Protein AF-A0A949MDT5-F1 (afdb_monomer)

Radius of gyration: 18.28 Å; Cα contacts (8 Å, |Δi|>4): 191; chains: 1; bounding box: 43×31×48 Å

Mean predicted aligned error: 12.98 Å

Nearest PDB structures (foldseek):
  2xvl-assembly1_A  TM=8.669E-01  e=1.206E-04  Cellvibrio japonicus
  2xvg-assembly1_A  TM=8.690E-01  e=5.321E-04  Cellvibrio japonicus
  7knc-assembly1_A  TM=7.120E-01  e=4.767E-04  Xanthomonas citri pv. citri str. 306
  5jou-assembly1_A  TM=7.687E-01  e=2.348E-03  Bacteroides ovatus
  4kmq-assembly1_A  TM=7.939E-01  e=3.475E-02  Listeria monocytogenes EGD-e

Foldseek 3Di:
DPLKDWDWDCLALPDIDIDMDSDPVVVVDDDPPDDDRPDPPWDWDWDDDPFWIWIHTCFKIWIAGPVQRWIWIATNVRHTDDTQDVVNDDDDDDDDDDDPDDPDFDKDFDWDADPVVRDIDTHDIDTDDPPD

Structure (mmCIF, N/CA/C/O backbone):
data_AF-A0A949MDT5-F1
#
_entry.id   AF-A0A949MDT5-F1
#
loop_
_atom_site.group_PDB
_atom_site.id
_atom_site.type_symbol
_atom_site.label_atom_id
_atom_site.label_alt_id
_atom_site.label_comp_id
_atom_site.label_asym_id
_atom_site.label_entity_id
_atom_site.label_seq_id
_atom_site.pdbx_PDB_ins_code
_atom_site.Cartn_x
_atom_site.Cartn_y
_atom_site.Cartn_z
_atom_site.occupancy
_atom_site.B_iso_or_equiv
_atom_site.auth_seq_id
_atom_site.auth_comp_id
_atom_site.auth_asym_id
_atom_site.auth_atom_id
_atom_site.pdbx_PDB_model_num
ATOM 1 N N . VAL A 1 1 ? 12.521 -3.715 -0.186 1.00 53.62 1 VAL A N 1
ATOM 2 C CA . VAL A 1 1 ? 12.368 -5.164 -0.435 1.00 53.62 1 VAL A CA 1
ATOM 3 C C . VAL A 1 1 ? 12.960 -5.491 -1.791 1.00 53.62 1 VAL A C 1
ATOM 5 O O . VAL A 1 1 ? 12.482 -4.972 -2.796 1.00 53.62 1 VAL A O 1
ATOM 8 N N . GLY A 1 2 ? 14.071 -6.231 -1.828 1.00 69.69 2 GLY A N 1
ATOM 9 C CA . GLY A 1 2 ? 14.916 -6.280 -3.029 1.00 69.69 2 GLY A CA 1
ATOM 10 C C . GLY A 1 2 ? 15.354 -4.868 -3.459 1.00 69.69 2 GLY A C 1
ATOM 11 O O . GLY A 1 2 ? 15.677 -4.047 -2.605 1.00 69.69 2 GLY A O 1
ATOM 12 N N . ASN A 1 3 ? 15.283 -4.560 -4.762 1.00 73.56 3 ASN A N 1
ATOM 13 C CA . ASN A 1 3 ? 15.610 -3.241 -5.343 1.00 73.56 3 ASN A CA 1
ATOM 14 C C . ASN A 1 3 ? 14.397 -2.281 -5.449 1.00 73.56 3 ASN A C 1
ATOM 16 O O . ASN A 1 3 ? 14.361 -1.391 -6.300 1.00 73.56 3 ASN A O 1
ATOM 20 N N . GLN A 1 4 ? 13.346 -2.518 -4.659 1.00 78.38 4 GLN A N 1
ATOM 21 C CA . GLN A 1 4 ? 12.115 -1.726 -4.655 1.00 78.38 4 GLN A CA 1
ATOM 22 C C . GLN A 1 4 ? 11.800 -1.209 -3.251 1.00 78.38 4 GLN A C 1
ATOM 24 O O . GLN A 1 4 ? 12.010 -1.886 -2.239 1.00 78.38 4 GLN A O 1
ATOM 29 N N . TYR A 1 5 ? 11.247 -0.006 -3.210 1.00 84.19 5 TYR A N 1
ATOM 30 C CA . TYR A 1 5 ? 10.769 0.669 -2.017 1.00 84.19 5 TYR A CA 1
ATOM 31 C C . TYR A 1 5 ? 9.247 0.660 -2.024 1.00 84.19 5 TYR A C 1
ATOM 33 O O . TYR A 1 5 ? 8.636 1.001 -3.037 1.00 84.19 5 TYR A O 1
ATOM 41 N N . VAL A 1 6 ? 8.655 0.299 -0.888 1.00 88.00 6 VAL A N 1
ATOM 42 C CA . VAL A 1 6 ? 7.222 0.440 -0.626 1.00 88.00 6 VAL A CA 1
ATOM 43 C C . VAL A 1 6 ? 7.064 1.577 0.372 1.00 88.00 6 VAL A C 1
ATOM 45 O O . VAL A 1 6 ? 7.726 1.593 1.406 1.00 88.00 6 VAL A O 1
ATOM 48 N N . TYR A 1 7 ? 6.220 2.540 0.032 1.00 88.38 7 TYR A N 1
ATOM 49 C CA . TYR A 1 7 ? 5.912 3.706 0.841 1.00 88.38 7 TYR A CA 1
ATOM 50 C C . TYR A 1 7 ? 4.442 3.641 1.242 1.00 88.38 7 TYR A C 1
ATOM 52 O O . TYR A 1 7 ? 3.571 3.621 0.368 1.00 88.38 7 TYR A O 1
ATOM 60 N N . ALA A 1 8 ? 4.188 3.583 2.547 1.00 89.00 8 ALA A N 1
ATOM 61 C CA . ALA A 1 8 ? 2.858 3.618 3.138 1.00 89.00 8 ALA A CA 1
ATOM 62 C C . ALA A 1 8 ? 2.700 4.925 3.925 1.00 89.00 8 ALA A C 1
ATOM 64 O O . ALA A 1 8 ? 3.477 5.205 4.834 1.00 89.00 8 ALA A O 1
ATOM 65 N N . GLU A 1 9 ? 1.710 5.730 3.553 1.00 87.62 9 GLU A N 1
ATOM 66 C CA . GLU A 1 9 ? 1.431 7.042 4.136 1.00 87.62 9 GLU A CA 1
ATOM 67 C C . GLU A 1 9 ? 0.004 7.051 4.688 1.00 87.62 9 GLU A C 1
ATOM 69 O O . GLU A 1 9 ? -0.956 6.822 3.949 1.00 87.62 9 GLU A O 1
ATOM 74 N N . VAL A 1 10 ? -0.144 7.305 5.990 1.00 88.25 10 VAL A N 1
ATOM 75 C CA . VAL A 1 10 ? -1.460 7.436 6.627 1.00 88.25 10 VAL A CA 1
ATOM 76 C C . VAL A 1 10 ? -2.030 8.804 6.279 1.00 88.25 10 VAL A C 1
ATOM 78 O O . VAL A 1 10 ? -1.492 9.835 6.676 1.00 88.25 10 VAL A O 1
ATOM 81 N N . CYS A 1 11 ? -3.117 8.807 5.513 1.00 84.31 11 CYS A N 1
ATOM 82 C CA . CYS A 1 11 ? -3.775 10.022 5.050 1.00 84.31 11 CYS A CA 1
ATOM 83 C C . CYS A 1 11 ? -4.937 10.434 5.968 1.00 84.31 11 CYS A C 1
ATOM 85 O O . CYS A 1 11 ? -5.146 11.618 6.222 1.00 84.31 11 CYS A O 1
ATOM 87 N N . ALA A 1 12 ? -5.696 9.457 6.458 1.00 86.44 12 ALA A N 1
ATOM 88 C CA . ALA A 1 12 ? -6.852 9.642 7.330 1.00 86.44 12 ALA A CA 1
ATOM 89 C C . ALA A 1 12 ? -7.102 8.351 8.135 1.00 86.44 12 ALA A C 1
ATOM 91 O O . ALA A 1 12 ? -6.498 7.321 7.815 1.00 86.44 12 ALA A O 1
ATOM 92 N N . PRO A 1 13 ? -8.020 8.346 9.123 1.00 87.62 13 PRO A N 1
ATOM 93 C CA . PRO A 1 13 ? -8.318 7.153 9.914 1.00 87.62 13 PRO A CA 1
ATOM 94 C C . PRO A 1 13 ? -8.814 5.944 9.116 1.00 87.62 13 PRO A C 1
ATOM 96 O O . PRO A 1 13 ? -8.814 4.860 9.678 1.00 87.62 13 PRO A O 1
ATOM 99 N N . ASP A 1 14 ? -9.282 6.134 7.878 1.00 89.50 14 ASP A N 1
ATOM 100 C CA . ASP A 1 14 ? -9.779 5.128 6.925 1.00 89.50 14 ASP A CA 1
ATOM 101 C C . ASP A 1 14 ? -9.071 5.191 5.550 1.00 89.50 14 ASP A C 1
ATOM 103 O O . ASP A 1 14 ? -9.491 4.525 4.604 1.00 89.50 14 ASP A O 1
ATOM 107 N N . VAL A 1 15 ? -7.972 5.951 5.421 1.00 88.38 15 VAL A N 1
ATOM 108 C CA . VAL A 1 15 ? -7.238 6.104 4.151 1.00 88.38 15 VAL A CA 1
ATOM 109 C C . VAL A 1 15 ? -5.736 5.950 4.368 1.00 88.38 15 VAL A C 1
ATOM 111 O O . VAL A 1 15 ? -5.102 6.775 5.029 1.00 88.38 15 VAL A O 1
ATOM 114 N N . ILE A 1 16 ? -5.147 4.940 3.726 1.00 89.00 16 ILE A N 1
ATOM 115 C CA . ILE A 1 16 ? -3.695 4.755 3.631 1.00 89.00 16 ILE A CA 1
ATOM 116 C C . ILE A 1 16 ? -3.296 4.744 2.160 1.00 89.00 16 ILE A C 1
ATOM 118 O O . ILE A 1 16 ? -3.828 3.985 1.350 1.00 89.00 16 ILE A O 1
ATOM 122 N N . ARG A 1 17 ? -2.331 5.591 1.813 1.00 88.00 17 ARG A N 1
ATOM 123 C CA . ARG A 1 17 ? -1.743 5.650 0.482 1.00 88.00 17 ARG A CA 1
ATOM 124 C C . ARG A 1 17 ? -0.558 4.699 0.409 1.00 88.00 17 ARG A C 1
ATOM 126 O O . ARG A 1 17 ? 0.383 4.820 1.185 1.00 88.00 17 ARG A O 1
ATOM 133 N N . VAL A 1 18 ? -0.582 3.808 -0.578 1.00 90.31 18 VAL A N 1
ATOM 134 C CA . VAL A 1 18 ? 0.523 2.893 -0.883 1.00 90.31 18 VAL A CA 1
ATOM 135 C C . VAL A 1 18 ? 1.133 3.269 -2.225 1.00 90.31 18 VAL A C 1
ATOM 137 O O . VAL A 1 18 ? 0.427 3.481 -3.212 1.00 90.31 18 VAL A O 1
ATOM 140 N N . ALA A 1 19 ? 2.457 3.358 -2.272 1.00 88.75 19 ALA A N 1
ATOM 141 C CA . ALA A 1 19 ? 3.212 3.559 -3.498 1.00 88.75 19 ALA A CA 1
ATOM 142 C C . ALA A 1 19 ? 4.433 2.638 -3.524 1.00 88.75 19 ALA A C 1
ATOM 144 O O . ALA A 1 19 ? 5.067 2.404 -2.500 1.00 88.75 19 ALA A O 1
ATOM 145 N N . CYS A 1 20 ? 4.795 2.146 -4.707 1.00 85.75 20 CYS A N 1
ATOM 146 C CA . CYS A 1 20 ? 5.978 1.314 -4.900 1.00 85.75 20 CYS A CA 1
ATOM 147 C C . CYS A 1 20 ? 6.834 1.874 -6.037 1.00 85.75 20 CYS A C 1
ATOM 149 O O . CYS A 1 20 ? 6.318 2.190 -7.110 1.00 85.75 20 CYS A O 1
ATOM 151 N N . ALA A 1 21 ? 8.141 1.994 -5.813 1.00 85.69 21 ALA A N 1
ATOM 152 C CA . ALA A 1 21 ? 9.080 2.482 -6.818 1.00 85.69 21 ALA A CA 1
ATOM 153 C C . ALA A 1 21 ? 10.483 1.900 -6.616 1.00 85.69 21 ALA A C 1
ATOM 155 O O . ALA A 1 21 ? 10.875 1.557 -5.507 1.00 85.69 21 ALA A O 1
ATOM 156 N N . THR A 1 22 ? 11.270 1.833 -7.688 1.00 84.56 22 THR A N 1
ATOM 157 C CA . THR A 1 22 ? 12.696 1.461 -7.629 1.00 84.56 22 THR A CA 1
ATOM 158 C C . THR A 1 22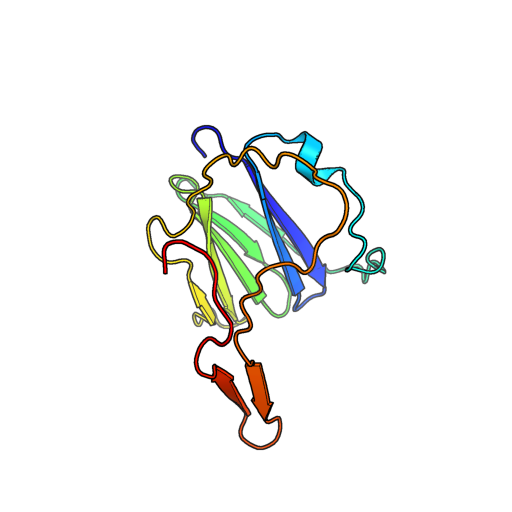 ? 13.605 2.637 -7.261 1.00 84.56 22 THR A C 1
ATOM 160 O O . THR A 1 22 ? 14.742 2.426 -6.858 1.00 84.56 22 THR A O 1
ATOM 163 N N . ASN A 1 23 ? 13.121 3.878 -7.384 1.00 84.69 23 ASN A N 1
ATOM 164 C CA . ASN A 1 23 ? 13.864 5.090 -7.043 1.00 84.69 23 ASN A CA 1
ATOM 165 C C . ASN A 1 23 ? 13.121 5.872 -5.945 1.00 84.69 23 ASN A C 1
ATOM 167 O O . ASN A 1 23 ? 11.983 6.286 -6.185 1.00 84.69 23 ASN A O 1
ATOM 171 N N . PRO A 1 24 ? 13.740 6.137 -4.781 1.00 83.12 24 PRO A N 1
ATOM 172 C CA . PRO A 1 24 ? 13.096 6.848 -3.677 1.00 83.12 24 PRO A CA 1
ATOM 173 C C . PRO A 1 24 ? 12.715 8.299 -4.014 1.00 83.12 24 PRO A C 1
ATOM 175 O O . PRO A 1 24 ? 11.738 8.814 -3.474 1.00 83.12 24 PRO A O 1
ATOM 178 N N . ALA A 1 25 ? 13.388 8.945 -4.975 1.00 86.12 25 ALA A N 1
ATOM 179 C CA . ALA A 1 25 ? 13.006 10.280 -5.448 1.00 86.12 25 ALA A CA 1
ATOM 180 C C . ALA A 1 25 ? 11.583 10.318 -6.046 1.00 86.12 25 ALA A C 1
ATOM 182 O O . ALA A 1 25 ? 10.979 11.387 -6.150 1.00 86.12 25 ALA A O 1
ATOM 183 N N . PHE A 1 26 ? 11.013 9.157 -6.404 1.00 84.69 26 PHE A N 1
ATOM 184 C CA . PHE A 1 26 ? 9.616 9.020 -6.820 1.00 84.69 26 PHE A CA 1
ATOM 185 C C . PHE A 1 26 ? 8.654 9.637 -5.798 1.00 84.69 26 PHE A C 1
ATOM 187 O O . PHE A 1 26 ? 7.693 10.295 -6.207 1.00 84.69 26 PHE A O 1
ATOM 194 N N . PHE A 1 27 ? 8.902 9.415 -4.503 1.00 83.44 27 PHE A N 1
ATOM 195 C CA . PHE A 1 27 ? 7.956 9.708 -3.422 1.00 83.44 27 PHE A CA 1
ATOM 196 C C . PHE A 1 27 ? 7.904 11.191 -3.042 1.00 83.44 27 PHE A C 1
ATOM 198 O O . PHE A 1 27 ? 6.901 11.643 -2.506 1.00 83.44 27 PHE A O 1
ATOM 205 N N . ALA A 1 28 ? 8.925 11.973 -3.403 1.00 84.62 28 ALA A N 1
ATOM 206 C CA . ALA A 1 28 ? 8.954 13.419 -3.171 1.00 84.62 28 ALA A CA 1
ATOM 207 C C . ALA A 1 28 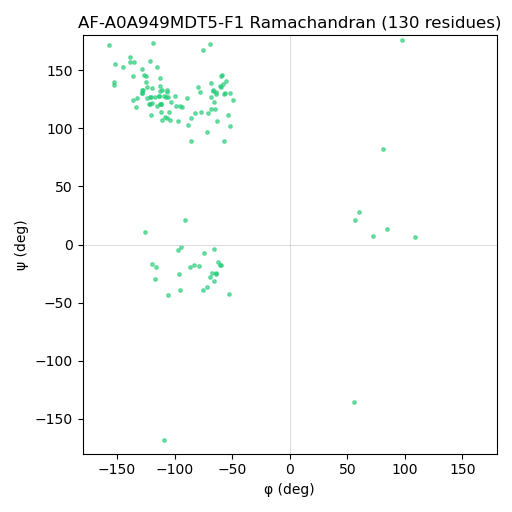? 8.041 14.214 -4.129 1.00 84.62 28 ALA A C 1
ATOM 209 O O . ALA A 1 28 ? 7.880 15.429 -3.993 1.00 84.62 28 ALA A O 1
ATOM 210 N N . ARG A 1 29 ? 7.453 13.559 -5.138 1.00 83.44 29 ARG A N 1
ATOM 211 C CA . ARG A 1 29 ? 6.632 14.225 -6.153 1.00 83.44 29 ARG A CA 1
ATOM 212 C C . ARG A 1 29 ? 5.239 14.543 -5.627 1.00 83.44 29 ARG A C 1
ATOM 214 O O . ARG A 1 29 ? 4.529 13.670 -5.130 1.00 83.44 29 ARG A O 1
ATOM 221 N N . LYS A 1 30 ? 4.813 15.789 -5.838 1.00 80.81 30 LYS A N 1
ATOM 222 C CA . LYS A 1 30 ? 3.436 16.216 -5.574 1.00 80.81 30 LYS A CA 1
ATOM 223 C C . LYS A 1 30 ? 2.491 15.539 -6.567 1.00 80.81 30 LYS A C 1
ATOM 225 O O . LYS A 1 30 ? 2.709 15.600 -7.777 1.00 80.81 30 LYS A O 1
ATOM 230 N N . SER A 1 31 ? 1.452 14.888 -6.049 1.00 78.31 31 SER A N 1
ATOM 231 C CA . SER A 1 31 ? 0.377 14.347 -6.882 1.00 78.31 31 SER A CA 1
ATOM 232 C C . SER A 1 31 ? -0.423 15.494 -7.499 1.00 78.31 31 SER A C 1
ATOM 234 O O . SER A 1 31 ? -0.704 16.477 -6.822 1.00 78.31 31 SER A O 1
ATOM 236 N N . LEU A 1 32 ? -0.803 15.361 -8.772 1.00 81.88 32 LEU A N 1
ATOM 237 C CA . LEU A 1 32 ? -1.757 16.273 -9.418 1.00 81.88 32 LEU A CA 1
ATOM 238 C C . LEU A 1 32 ? -3.213 15.838 -9.200 1.00 81.88 32 LEU A C 1
ATOM 240 O O . LEU A 1 32 ? -4.123 16.637 -9.383 1.00 81.88 32 LEU A O 1
ATOM 244 N N . ALA A 1 33 ? -3.429 14.570 -8.837 1.00 77.19 33 ALA A N 1
ATOM 245 C CA . ALA A 1 33 ? -4.755 13.982 -8.651 1.00 77.19 33 ALA A CA 1
ATOM 246 C C . ALA A 1 33 ? -5.210 13.984 -7.184 1.00 77.19 33 ALA A C 1
ATOM 248 O O . ALA A 1 33 ? -6.405 13.963 -6.913 1.00 77.19 33 ALA A O 1
ATOM 249 N N . ALA A 1 34 ? -4.268 13.998 -6.240 1.00 74.25 34 ALA A N 1
ATOM 250 C CA . ALA A 1 34 ? -4.575 14.103 -4.821 1.00 74.25 34 ALA A CA 1
ATOM 251 C C . ALA A 1 34 ? -4.373 15.552 -4.377 1.00 74.25 34 ALA A C 1
ATOM 253 O O . ALA A 1 34 ? -3.308 16.129 -4.608 1.00 74.25 34 ALA A O 1
ATOM 254 N N . GLN A 1 35 ? -5.383 16.129 -3.726 1.00 68.19 35 GLN A N 1
ATOM 255 C CA . GLN A 1 35 ? -5.221 17.397 -3.023 1.00 68.19 35 GLN A CA 1
ATOM 256 C C . GLN A 1 35 ? -4.122 17.237 -1.953 1.00 68.19 35 GLN A C 1
ATOM 258 O O . GLN A 1 35 ? -4.007 16.146 -1.384 1.00 68.19 35 GLN A O 1
ATOM 263 N N . PRO A 1 36 ? -3.316 18.280 -1.660 1.00 61.53 36 PRO A N 1
ATOM 264 C CA . PRO A 1 36 ? -2.408 18.249 -0.522 1.00 61.53 36 PRO A CA 1
ATOM 265 C C . PRO A 1 36 ? -3.181 17.803 0.710 1.00 61.53 36 PRO A C 1
ATOM 267 O O . PRO A 1 36 ? -4.227 18.382 1.017 1.00 61.53 36 PRO A O 1
ATOM 270 N N . LEU A 1 37 ? -2.693 16.740 1.347 1.00 62.25 37 LEU A N 1
ATOM 271 C CA . LEU A 1 37 ? -3.368 16.111 2.463 1.00 62.25 37 LEU A CA 1
ATOM 272 C C . LEU A 1 37 ? -3.664 17.179 3.517 1.00 62.25 37 LEU A C 1
ATOM 274 O O . LEU A 1 37 ? -2.750 17.741 4.122 1.00 62.25 37 LEU A O 1
ATOM 278 N N . ARG A 1 38 ? -4.946 17.500 3.710 1.00 55.03 38 ARG A N 1
ATOM 279 C CA . ARG A 1 38 ? -5.367 18.300 4.854 1.00 55.03 38 ARG A CA 1
ATOM 280 C C . ARG A 1 38 ? -5.225 17.353 6.032 1.00 55.03 38 ARG A C 1
ATOM 282 O O . ARG A 1 38 ? -6.071 16.482 6.195 1.00 55.03 38 ARG A O 1
ATOM 289 N N . LEU A 1 39 ? -4.099 17.455 6.737 1.00 53.88 39 LEU A N 1
ATOM 290 C CA . LEU A 1 39 ? -3.732 16.592 7.855 1.00 53.88 39 LEU A CA 1
ATOM 291 C C . LEU A 1 39 ? -4.834 16.660 8.917 1.00 53.88 39 LEU A C 1
ATOM 293 O O . LEU A 1 39 ? -4.793 17.487 9.824 1.00 53.88 39 LEU A O 1
ATOM 297 N N . ALA A 1 40 ? -5.835 15.791 8.805 1.00 60.12 40 ALA A N 1
ATOM 298 C CA . ALA A 1 40 ? -6.522 15.308 9.978 1.00 60.12 40 ALA A CA 1
ATOM 299 C C . ALA A 1 40 ? -5.433 14.565 10.748 1.00 60.12 40 ALA A C 1
ATOM 301 O O . ALA A 1 40 ? -4.963 13.528 10.273 1.00 60.12 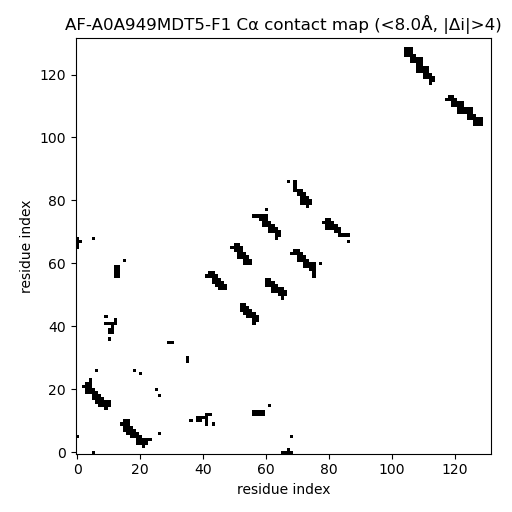40 ALA A O 1
ATOM 302 N N . GLN A 1 41 ? -4.949 15.153 11.848 1.00 62.66 41 GLN A N 1
ATOM 303 C CA . GLN A 1 41 ? -4.037 14.472 12.761 1.00 62.66 41 GLN A CA 1
ATOM 304 C C . GLN A 1 41 ? -4.687 13.140 13.110 1.00 62.66 41 GLN A C 1
ATOM 306 O O . GLN A 1 41 ? -5.691 13.079 13.811 1.00 62.66 41 GLN A O 1
ATOM 311 N N . THR A 1 42 ? -4.185 12.093 12.476 1.00 73.06 42 THR A N 1
ATOM 312 C CA . THR A 1 42 ? -4.693 10.748 12.644 1.00 73.06 42 THR A CA 1
ATOM 313 C C . THR A 1 42 ? -3.744 10.110 13.624 1.00 73.06 42 THR A C 1
ATOM 315 O O . THR A 1 42 ? -2.550 10.038 13.347 1.00 73.06 42 THR A O 1
ATOM 318 N N . ASP A 1 43 ? -4.256 9.678 14.765 1.00 85.19 43 ASP A N 1
ATOM 319 C CA . ASP A 1 43 ? -3.462 8.886 15.688 1.00 85.19 43 ASP A CA 1
ATOM 320 C C . ASP A 1 43 ? -3.254 7.510 15.061 1.00 85.19 43 ASP A C 1
ATOM 322 O O . ASP A 1 43 ? -4.203 6.754 14.849 1.00 85.19 43 ASP A O 1
ATOM 326 N N . TRP A 1 44 ? -2.012 7.199 14.708 1.00 91.38 44 TRP A N 1
ATOM 327 C CA . TRP A 1 44 ? -1.640 5.910 14.142 1.00 91.38 44 TRP A CA 1
ATOM 328 C C . TRP A 1 44 ? -0.367 5.388 14.797 1.00 91.38 44 TRP A C 1
ATOM 330 O O . TRP A 1 44 ? 0.424 6.145 15.363 1.00 91.38 44 TRP A O 1
ATOM 340 N N . LYS A 1 45 ? -0.189 4.071 14.741 1.00 93.31 45 LYS A N 1
ATOM 341 C CA . LYS A 1 45 ? 0.968 3.374 15.305 1.00 93.31 45 LYS A CA 1
ATOM 342 C C . LYS A 1 45 ? 1.620 2.503 14.247 1.00 93.31 45 LYS A C 1
ATOM 344 O O . LYS A 1 45 ? 0.927 1.941 13.401 1.00 93.31 45 LYS A O 1
ATOM 349 N N . LEU A 1 46 ? 2.942 2.397 14.327 1.00 93.56 46 LEU A N 1
ATOM 350 C CA . LEU A 1 46 ? 3.730 1.440 13.565 1.00 93.56 46 LEU A CA 1
ATOM 351 C C . LEU A 1 46 ? 4.316 0.421 14.529 1.00 93.56 46 LEU A C 1
ATOM 353 O O . LEU A 1 46 ? 5.086 0.780 15.417 1.00 93.56 46 LEU A O 1
ATOM 357 N N . GLU A 1 47 ? 3.982 -0.837 14.311 1.00 93.44 47 GLU A N 1
ATOM 358 C CA . GLU A 1 47 ? 4.635 -1.967 14.954 1.00 93.44 47 GLU A CA 1
ATOM 359 C C . GLU A 1 47 ? 5.399 -2.738 13.883 1.00 93.44 47 GLU A C 1
ATOM 361 O O . GLU A 1 47 ? 4.992 -2.807 12.725 1.00 93.44 47 GLU A O 1
ATOM 366 N N . THR A 1 48 ? 6.569 -3.262 14.219 1.00 92.38 48 THR A N 1
ATOM 367 C CA . THR A 1 48 ? 7.388 -4.019 13.270 1.00 92.38 48 THR A CA 1
ATOM 368 C C . THR A 1 48 ? 7.911 -5.244 13.983 1.00 92.38 48 THR A C 1
ATOM 370 O O . THR A 1 48 ? 8.523 -5.132 15.045 1.00 92.38 48 THR A O 1
ATOM 373 N N . ASN A 1 49 ? 7.633 -6.408 13.413 1.00 91.12 49 ASN A N 1
ATOM 374 C CA . ASN A 1 49 ? 8.161 -7.685 13.868 1.00 91.12 49 ASN A CA 1
ATOM 375 C C . ASN A 1 49 ? 9.186 -8.198 12.833 1.00 91.12 49 ASN A C 1
ATOM 377 O O . ASN A 1 49 ? 9.647 -7.434 11.982 1.00 91.12 49 ASN A O 1
ATOM 381 N N . SER A 1 50 ? 9.616 -9.457 12.933 1.00 87.75 50 SER A N 1
ATOM 382 C CA . SER A 1 50 ? 10.617 -10.011 12.008 1.00 87.75 50 SER A CA 1
ATOM 383 C C . SER A 1 50 ? 10.104 -10.154 10.571 1.00 87.75 50 SER A C 1
ATOM 385 O O . SER A 1 50 ? 10.908 -10.136 9.639 1.00 87.75 50 SER A O 1
ATOM 387 N N . ASP A 1 51 ? 8.784 -10.261 10.389 1.00 90.12 51 ASP A N 1
ATOM 388 C CA . ASP A 1 51 ? 8.178 -10.747 9.147 1.00 90.12 51 ASP A CA 1
ATOM 389 C C . ASP A 1 51 ? 7.316 -9.677 8.460 1.00 90.12 51 ASP A C 1
ATOM 391 O O . ASP A 1 51 ? 7.217 -9.646 7.231 1.00 90.12 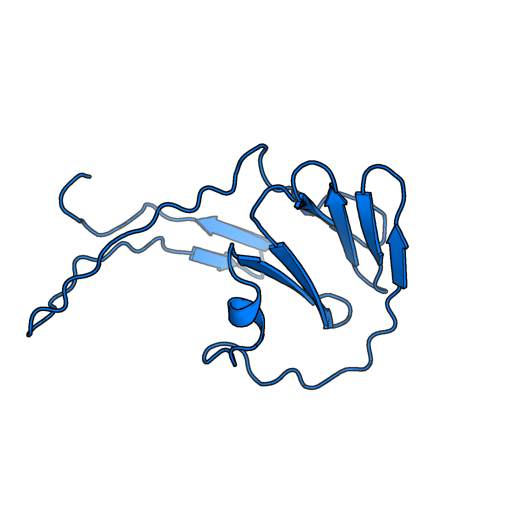51 ASP A O 1
ATOM 395 N N . GLU A 1 52 ? 6.727 -8.762 9.228 1.00 92.50 52 GLU A N 1
ATOM 396 C CA . GLU A 1 52 ? 5.800 -7.727 8.785 1.00 92.50 52 GLU A CA 1
ATOM 397 C C . GLU A 1 52 ? 5.933 -6.404 9.566 1.00 92.50 52 GLU A C 1
ATOM 399 O O . GLU A 1 52 ? 6.327 -6.332 10.732 1.00 92.50 52 GLU A O 1
ATOM 404 N N . ALA A 1 53 ? 5.562 -5.319 8.891 1.00 92.56 53 ALA A N 1
ATOM 405 C CA . ALA A 1 53 ? 5.305 -4.020 9.493 1.00 92.56 53 ALA A CA 1
ATOM 406 C C . ALA A 1 53 ? 3.793 -3.767 9.515 1.00 92.56 53 ALA A C 1
ATOM 408 O O . ALA A 1 53 ? 3.132 -3.854 8.481 1.00 92.56 53 ALA A O 1
ATOM 409 N N . ILE A 1 54 ? 3.251 -3.441 10.683 1.00 94.25 54 ILE A N 1
ATOM 410 C CA . ILE A 1 54 ? 1.824 -3.246 10.928 1.00 94.25 54 ILE A CA 1
ATOM 411 C C . ILE A 1 54 ? 1.579 -1.766 11.216 1.00 94.25 54 ILE A C 1
ATOM 413 O O . ILE A 1 54 ? 2.029 -1.230 12.228 1.00 94.25 54 ILE A O 1
ATOM 417 N N . LEU A 1 55 ? 0.851 -1.102 10.321 1.00 93.25 55 LEU A N 1
ATOM 418 C CA . LEU A 1 55 ? 0.321 0.240 10.519 1.00 93.25 55 LEU A CA 1
ATOM 419 C C . LEU A 1 55 ? -1.113 0.143 11.031 1.00 93.25 55 LEU A C 1
ATOM 421 O O . LEU A 1 55 ? -1.993 -0.347 10.324 1.00 93.25 55 LEU A O 1
ATOM 425 N N . THR A 1 56 ? -1.361 0.671 12.224 1.00 94.31 56 THR A N 1
ATOM 426 C CA . THR A 1 56 ? -2.680 0.654 12.862 1.00 94.31 56 THR A CA 1
ATOM 427 C C . THR A 1 56 ? -3.228 2.065 12.985 1.00 94.31 56 THR A C 1
ATOM 429 O O . THR A 1 56 ? -2.574 2.951 13.531 1.00 94.31 56 THR A O 1
ATOM 432 N N . THR A 1 57 ? -4.454 2.255 12.511 1.00 92.56 57 THR A N 1
ATOM 433 C CA . THR A 1 57 ? -5.265 3.471 12.663 1.00 92.56 57 THR A CA 1
ATOM 434 C C . THR A 1 57 ? -6.555 3.120 13.425 1.00 92.56 57 THR A C 1
ATOM 436 O O . THR A 1 57 ? -6.828 1.937 13.641 1.00 92.56 57 THR A O 1
ATOM 439 N N . PRO A 1 58 ? -7.402 4.094 13.810 1.00 90.81 58 PRO A N 1
ATOM 440 C CA . PRO A 1 58 ? -8.640 3.797 14.527 1.00 90.81 58 PRO A CA 1
ATOM 441 C C . PRO A 1 58 ? -9.660 2.977 13.723 1.00 90.81 58 PRO A C 1
ATOM 443 O O . PRO A 1 58 ? -10.495 2.306 14.328 1.00 90.81 58 PRO A O 1
ATOM 446 N N . LYS A 1 59 ? -9.633 3.031 12.379 1.00 90.69 59 LYS A N 1
ATOM 447 C CA . LYS A 1 59 ? -10.608 2.309 11.538 1.00 90.69 59 LYS A CA 1
ATOM 448 C C . LYS A 1 59 ? -10.005 1.229 10.643 1.00 90.69 59 LYS A C 1
ATOM 450 O O . LYS A 1 59 ? -10.755 0.355 10.214 1.00 90.69 59 LYS A O 1
ATOM 455 N N . LEU A 1 60 ? -8.699 1.258 10.370 1.00 92.31 60 LEU A N 1
ATOM 456 C CA . LEU A 1 60 ? -8.035 0.235 9.559 1.00 92.31 60 LEU A CA 1
ATOM 457 C C . LEU A 1 60 ? -6.669 -0.200 10.086 1.00 92.31 60 LEU A C 1
ATOM 459 O O . LEU A 1 60 ? -5.987 0.537 10.803 1.00 92.31 60 LEU A O 1
ATOM 463 N N . GLN A 1 61 ? -6.241 -1.367 9.619 1.00 93.06 61 GLN A N 1
ATOM 464 C CA . GLN A 1 61 ? -4.879 -1.860 9.765 1.00 93.06 61 GLN A CA 1
ATOM 465 C C . GLN A 1 61 ? -4.303 -2.178 8.383 1.00 93.06 61 GLN A C 1
ATOM 467 O O . GLN A 1 61 ? -4.968 -2.806 7.561 1.00 93.06 61 GLN A O 1
ATOM 472 N N . ALA A 1 62 ? -3.065 -1.770 8.123 1.00 94.19 62 ALA A N 1
ATOM 473 C CA . ALA A 1 62 ? -2.307 -2.186 6.948 1.00 94.19 62 ALA A CA 1
ATOM 474 C C . ALA A 1 62 ? -1.075 -2.972 7.388 1.00 94.19 62 ALA A C 1
ATOM 476 O O . ALA A 1 62 ? -0.286 -2.490 8.196 1.00 94.19 62 ALA A O 1
ATOM 477 N N . ARG A 1 63 ? -0.901 -4.175 6.848 1.00 94.12 63 ARG A N 1
ATOM 478 C CA . ARG A 1 63 ? 0.248 -5.043 7.109 1.00 94.12 63 ARG A CA 1
ATOM 479 C C . ARG A 1 63 ? 1.103 -5.132 5.863 1.00 94.12 63 ARG A C 1
ATOM 481 O O . ARG A 1 63 ? 0.584 -5.324 4.766 1.00 94.12 63 ARG A O 1
ATOM 488 N N . VAL A 1 64 ? 2.406 -4.970 6.031 1.00 92.06 64 VAL A N 1
ATOM 489 C CA . VAL A 1 64 ? 3.389 -5.011 4.953 1.00 92.06 64 VAL A CA 1
ATOM 490 C C . VAL A 1 64 ? 4.372 -6.128 5.247 1.00 92.06 64 VAL A C 1
ATOM 492 O O . VAL A 1 64 ? 5.178 -6.005 6.163 1.00 92.06 64 VAL A O 1
ATOM 495 N N . ALA A 1 65 ? 4.349 -7.197 4.455 1.00 89.69 65 ALA A N 1
ATOM 496 C CA . ALA A 1 65 ? 5.315 -8.283 4.588 1.00 89.69 65 ALA A CA 1
ATOM 497 C C . ALA A 1 65 ? 6.726 -7.776 4.242 1.00 89.69 65 ALA A C 1
ATOM 499 O O . ALA A 1 65 ? 6.957 -7.305 3.131 1.00 89.69 65 ALA A O 1
ATOM 500 N N . LEU A 1 66 ? 7.701 -7.887 5.143 1.00 86.81 66 LEU A N 1
ATOM 501 C CA . LEU A 1 66 ? 9.059 -7.360 4.943 1.00 86.81 66 LEU A CA 1
ATOM 502 C C . LEU A 1 66 ? 9.838 -8.128 3.861 1.00 86.81 66 LEU A C 1
ATOM 504 O O . LEU A 1 66 ? 10.678 -7.549 3.170 1.00 86.81 66 LEU A O 1
ATOM 508 N N . ALA A 1 67 ? 9.521 -9.410 3.661 1.00 87.25 67 ALA A N 1
ATOM 509 C CA . ALA A 1 67 ? 10.184 -10.268 2.678 1.00 87.25 67 ALA A CA 1
ATOM 510 C C . ALA A 1 67 ? 9.825 -9.932 1.219 1.00 87.25 67 ALA A C 1
ATOM 512 O O . ALA A 1 67 ? 10.678 -10.013 0.336 1.00 87.25 67 ALA A O 1
ATOM 513 N N . THR A 1 68 ? 8.573 -9.546 0.948 1.00 84.38 68 THR A N 1
ATOM 514 C CA . THR A 1 68 ? 8.045 -9.308 -0.419 1.00 84.38 68 THR A CA 1
ATOM 515 C C . THR A 1 68 ? 7.551 -7.876 -0.637 1.00 84.38 68 THR A C 1
ATOM 517 O O . THR A 1 68 ? 7.403 -7.410 -1.770 1.00 84.38 68 THR A O 1
ATOM 520 N N . GLY A 1 69 ? 7.337 -7.151 0.458 1.00 85.56 69 GLY A N 1
ATOM 521 C CA . GLY A 1 69 ? 6.707 -5.843 0.528 1.00 85.56 69 GLY A CA 1
ATOM 522 C C . GLY A 1 69 ? 5.203 -5.900 0.288 1.00 85.56 69 GLY A C 1
ATOM 523 O O . GLY A 1 69 ? 4.639 -4.838 0.032 1.00 85.56 69 GLY A O 1
ATOM 524 N N . ALA A 1 70 ? 4.598 -7.088 0.193 1.00 88.44 70 ALA A N 1
ATOM 525 C CA . ALA A 1 70 ? 3.183 -7.236 -0.132 1.00 88.44 70 ALA A CA 1
ATOM 526 C C . ALA A 1 70 ? 2.334 -6.544 0.935 1.00 88.44 70 ALA A C 1
ATOM 528 O O . ALA A 1 70 ? 2.644 -6.657 2.123 1.00 88.44 70 ALA A O 1
ATOM 529 N N . VAL A 1 71 ? 1.314 -5.807 0.500 1.00 9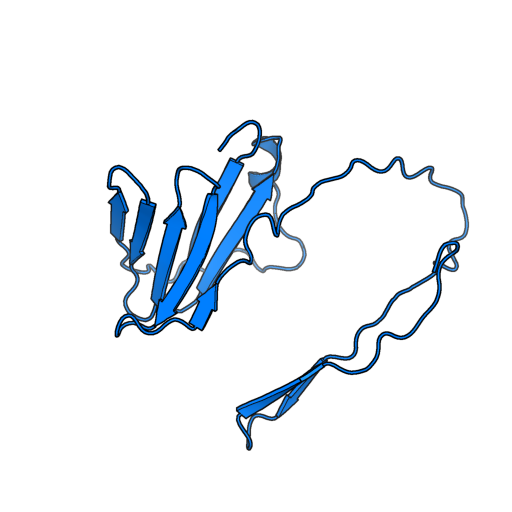1.19 71 VAL A N 1
ATOM 530 C CA . VAL A 1 71 ? 0.440 -5.053 1.402 1.00 91.19 71 VAL A CA 1
ATOM 531 C C . VAL A 1 71 ? -0.920 -5.727 1.520 1.00 91.19 71 VAL A C 1
ATOM 533 O O . VAL A 1 71 ? -1.563 -6.032 0.516 1.00 91.19 71 VAL A O 1
ATOM 536 N N . SER A 1 72 ? -1.370 -5.893 2.757 1.00 92.44 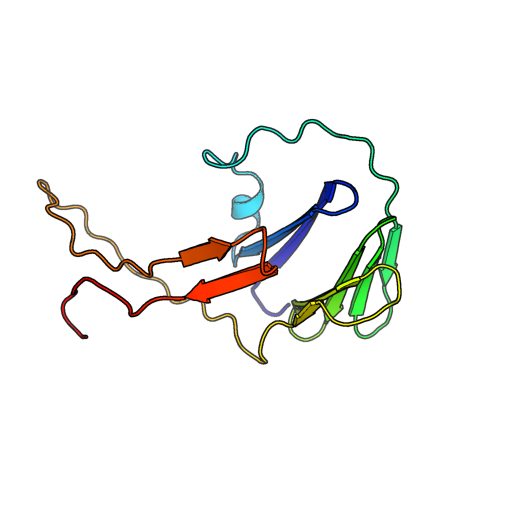72 SER A N 1
ATOM 537 C CA . SER A 1 72 ? -2.697 -6.392 3.099 1.00 92.44 72 SER A CA 1
ATOM 538 C C . SER A 1 72 ? -3.409 -5.400 4.011 1.00 92.44 72 SER A C 1
ATOM 540 O O . SER A 1 72 ? -2.805 -4.821 4.913 1.00 92.44 72 SER A O 1
ATOM 542 N N . PHE A 1 73 ? -4.698 -5.200 3.778 1.00 93.38 73 PHE A N 1
ATOM 543 C CA . PHE A 1 73 ? -5.564 -4.303 4.527 1.00 93.38 73 PHE A CA 1
ATOM 544 C C . PHE A 1 73 ? -6.602 -5.094 5.299 1.00 93.38 73 PHE A C 1
ATOM 546 O O . PHE A 1 73 ? -7.255 -5.985 4.754 1.00 93.38 73 PHE A O 1
ATOM 553 N N . PHE A 1 74 ? -6.799 -4.696 6.547 1.00 93.06 74 PHE A N 1
ATOM 554 C CA . PHE A 1 74 ? -7.765 -5.274 7.461 1.00 93.06 74 PHE A CA 1
ATOM 555 C C . PHE A 1 74 ? -8.638 -4.169 8.060 1.00 93.06 74 PHE A C 1
ATOM 557 O O . PHE A 1 74 ? -8.201 -3.021 8.209 1.00 93.06 74 PHE A O 1
ATOM 564 N N . ASP A 1 75 ? -9.875 -4.513 8.412 1.00 91.88 75 ASP A N 1
ATOM 565 C CA . ASP A 1 75 ? -10.736 -3.636 9.204 1.00 91.88 75 ASP A CA 1
ATOM 566 C C . ASP A 1 75 ? -10.213 -3.516 10.652 1.00 91.88 75 ASP A C 1
ATOM 568 O O . ASP A 1 75 ? -9.277 -4.206 11.067 1.00 91.88 75 ASP A O 1
ATOM 572 N N . SER A 1 76 ? -10.810 -2.636 11.457 1.00 89.50 76 SER A N 1
ATOM 573 C CA . SER A 1 76 ? -10.429 -2.465 12.868 1.00 89.50 76 SER A CA 1
ATOM 574 C C . SER A 1 76 ? -10.632 -3.717 13.736 1.00 89.50 76 SER A C 1
ATOM 576 O O . SER A 1 76 ? -10.082 -3.785 14.834 1.00 89.50 76 SER A O 1
ATOM 578 N N . ARG A 1 77 ? -11.391 -4.713 13.257 1.00 88.38 77 ARG A N 1
ATOM 579 C CA . ARG A 1 77 ? -11.623 -6.007 13.920 1.00 88.38 77 ARG A CA 1
ATOM 580 C C . ARG A 1 77 ? -10.652 -7.091 13.442 1.00 88.38 77 ARG A C 1
ATOM 582 O O . ARG A 1 77 ? -10.690 -8.199 13.967 1.00 88.38 77 ARG A O 1
ATOM 589 N N . GLY A 1 78 ? -9.776 -6.781 12.485 1.00 87.19 78 GLY A N 1
ATOM 590 C CA . GLY A 1 78 ? -8.805 -7.715 11.921 1.00 87.19 78 GLY A CA 1
ATOM 591 C C . GLY A 1 78 ? -9.351 -8.588 10.790 1.00 87.19 78 GLY A C 1
ATOM 592 O O . GLY A 1 78 ? -8.691 -9.554 10.416 1.00 87.19 78 GLY A O 1
ATOM 593 N N . HIS A 1 79 ? -10.524 -8.281 10.229 1.00 89.19 79 HIS A N 1
ATOM 594 C CA . HIS A 1 79 ? -11.037 -8.987 9.054 1.00 89.19 79 HIS A CA 1
ATOM 595 C C . HIS A 1 79 ? -10.372 -8.467 7.773 1.00 89.19 79 HIS A C 1
ATOM 597 O O . HIS A 1 79 ? -10.264 -7.248 7.610 1.00 89.19 79 HIS A O 1
ATOM 603 N N . PRO A 1 80 ? -9.950 -9.348 6.848 1.00 90.44 80 PRO A N 1
ATOM 604 C CA . PRO A 1 80 ? -9.299 -8.929 5.613 1.00 90.44 80 PRO A CA 1
ATOM 605 C C . PRO A 1 80 ? -10.274 -8.160 4.715 1.00 90.44 80 PRO A C 1
ATOM 607 O O . PRO A 1 80 ? -11.402 -8.590 4.476 1.00 90.44 80 PRO A O 1
ATOM 610 N N . VAL A 1 81 ? -9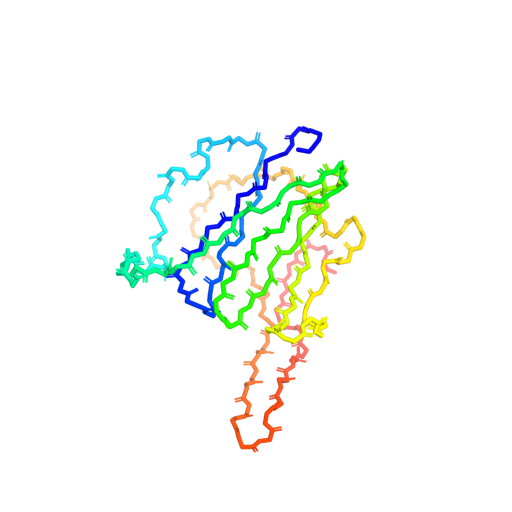.819 -7.012 4.213 1.00 90.88 81 VAL A N 1
ATOM 611 C CA . VAL A 1 81 ? -10.541 -6.153 3.259 1.00 90.88 81 VAL A CA 1
ATOM 612 C C . VAL A 1 81 ? -9.931 -6.283 1.866 1.00 90.88 81 VAL A C 1
ATOM 614 O O . VAL A 1 81 ? -10.652 -6.368 0.874 1.00 90.88 81 VAL A O 1
ATOM 617 N N . LEU A 1 82 ? -8.598 -6.292 1.785 1.00 91.69 82 LEU A N 1
ATOM 618 C CA . LEU A 1 82 ? -7.855 -6.422 0.536 1.00 91.69 82 LEU A CA 1
ATOM 619 C C . LEU A 1 82 ? -6.499 -7.062 0.806 1.00 91.69 82 LEU A C 1
ATOM 621 O O . LEU A 1 82 ? -5.800 -6.648 1.722 1.00 91.69 82 LEU A O 1
ATOM 625 N N . GLU A 1 83 ? -6.087 -7.997 -0.040 1.00 88.56 83 GLU A N 1
ATOM 626 C CA . GLU A 1 83 ? -4.751 -8.588 0.006 1.00 88.56 83 GLU A CA 1
ATOM 627 C C . GLU A 1 83 ? -4.118 -8.509 -1.382 1.00 88.56 83 GLU A C 1
ATOM 629 O O . GLU A 1 83 ? -4.744 -8.861 -2.387 1.00 88.56 83 GLU A O 1
ATOM 634 N N . GLU A 1 84 ? -2.883 -8.012 -1.461 1.00 85.56 84 GLU A N 1
ATOM 635 C CA . GLU A 1 84 ? -2.124 -8.083 -2.705 1.00 85.56 84 GLU A CA 1
ATOM 636 C C . GLU A 1 84 ? -1.857 -9.549 -3.071 1.00 85.56 84 GLU A C 1
ATOM 638 O O . GLU A 1 84 ? -1.369 -10.338 -2.262 1.00 85.56 84 GLU A O 1
ATOM 643 N N . ALA A 1 85 ? -2.128 -9.909 -4.328 1.00 82.19 85 ALA A N 1
ATOM 644 C CA . ALA A 1 85 ? -1.793 -11.235 -4.825 1.00 82.19 85 ALA A CA 1
ATOM 645 C C . ALA A 1 85 ? -0.274 -11.490 -4.713 1.00 82.19 85 ALA A C 1
ATOM 647 O O . ALA A 1 85 ? 0.525 -10.573 -4.960 1.00 82.19 85 ALA A O 1
ATOM 648 N N . PRO A 1 86 ? 0.151 -12.733 -4.420 1.00 74.50 86 PRO A N 1
ATOM 649 C CA . PRO A 1 86 ? 1.561 -13.100 -4.429 1.00 74.50 86 PRO A CA 1
ATOM 650 C C . PRO A 1 86 ? 2.218 -12.696 -5.751 1.00 74.50 86 PRO A C 1
ATOM 652 O O . PRO A 1 86 ? 1.690 -12.969 -6.827 1.00 74.50 86 PRO A O 1
ATOM 655 N N . HIS A 1 87 ? 3.364 -12.015 -5.676 1.00 69.81 87 HIS A N 1
ATOM 656 C CA . HIS A 1 87 ? 4.083 -11.490 -6.846 1.00 69.81 87 HIS A CA 1
ATOM 657 C C . HIS A 1 87 ? 3.258 -10.551 -7.756 1.00 69.81 87 HIS A C 1
ATOM 659 O O . HIS A 1 87 ? 3.632 -10.318 -8.904 1.00 69.81 87 HIS A O 1
ATOM 665 N N . GLY A 1 88 ? 2.179 -9.943 -7.249 1.00 71.00 88 GLY A N 1
ATOM 666 C CA . GLY A 1 88 ? 1.273 -9.085 -8.023 1.00 71.00 88 GLY A CA 1
ATOM 667 C C . GLY A 1 88 ? 1.882 -7.776 -8.543 1.00 71.00 88 GLY A C 1
ATOM 668 O O . GLY A 1 88 ? 1.227 -7.036 -9.276 1.00 71.00 88 GLY A O 1
ATOM 669 N N . ARG A 1 89 ? 3.139 -7.469 -8.201 1.00 72.69 89 ARG A N 1
ATOM 670 C CA . ARG A 1 89 ? 3.826 -6.234 -8.598 1.00 72.69 89 ARG A CA 1
ATOM 671 C C . ARG A 1 89 ? 4.947 -6.525 -9.584 1.00 72.69 89 ARG A C 1
ATOM 673 O O . ARG A 1 89 ? 6.014 -6.998 -9.207 1.00 72.69 89 ARG A O 1
ATOM 680 N N . THR A 1 90 ? 4.725 -6.169 -10.847 1.00 68.44 90 THR A N 1
ATOM 681 C CA . THR A 1 90 ? 5.751 -6.210 -11.897 1.00 68.44 90 THR A CA 1
ATOM 682 C C . THR A 1 90 ? 5.927 -4.820 -12.498 1.00 68.44 90 THR A C 1
ATOM 684 O O . THR A 1 90 ? 4.991 -4.245 -13.047 1.00 68.44 90 THR A O 1
ATOM 687 N N . LEU A 1 91 ? 7.144 -4.277 -12.411 1.00 64.44 91 LEU A N 1
ATOM 688 C CA . LEU A 1 91 ? 7.527 -3.015 -13.045 1.00 64.44 91 LEU A CA 1
ATOM 689 C C . LEU A 1 91 ? 8.432 -3.319 -14.237 1.00 64.44 91 LEU A C 1
ATOM 691 O O . LEU A 1 91 ? 9.580 -3.717 -14.058 1.00 64.44 91 LEU A O 1
ATOM 695 N N . THR A 1 92 ? 7.934 -3.122 -15.457 1.00 68.56 92 THR A N 1
ATOM 696 C CA . THR A 1 92 ? 8.744 -3.285 -16.671 1.00 68.56 92 THR A CA 1
ATOM 697 C C . THR A 1 92 ? 8.969 -1.927 -17.332 1.00 68.56 92 THR A C 1
ATOM 699 O O . THR A 1 92 ? 7.991 -1.280 -17.714 1.00 68.56 92 THR A O 1
ATOM 702 N N . PRO A 1 93 ? 10.226 -1.477 -17.511 1.00 63.78 93 PRO A N 1
ATOM 703 C CA . PRO A 1 93 ? 10.513 -0.236 -18.218 1.00 63.78 93 PRO A CA 1
ATOM 704 C C . PRO A 1 93 ? 9.898 -0.228 -19.622 1.00 63.78 93 PRO A C 1
ATOM 706 O O . PRO A 1 93 ? 9.892 -1.237 -20.340 1.00 63.78 93 PRO A O 1
ATOM 709 N N . ARG A 1 94 ? 9.380 0.933 -20.025 1.00 60.62 94 ARG A N 1
ATOM 710 C CA . ARG A 1 94 ? 8.886 1.185 -21.380 1.00 60.62 94 ARG A CA 1
ATOM 711 C C . ARG A 1 94 ? 9.439 2.515 -21.872 1.00 60.62 94 ARG A C 1
ATOM 713 O O . ARG A 1 94 ? 9.290 3.536 -21.208 1.00 60.62 94 ARG A O 1
ATOM 720 N N . LEU A 1 95 ? 10.086 2.485 -23.036 1.00 63.22 95 LEU A N 1
ATOM 721 C CA . LEU A 1 95 ? 10.564 3.681 -23.719 1.00 63.22 95 LEU A CA 1
ATOM 722 C C . LEU A 1 95 ? 9.397 4.299 -24.499 1.00 63.22 95 LEU A C 1
ATOM 724 O O . LEU A 1 95 ? 8.918 3.713 -25.469 1.00 63.22 95 LEU A O 1
ATOM 728 N N . CYS A 1 96 ? 8.947 5.484 -24.094 1.00 45.47 96 CYS A N 1
ATOM 729 C CA . CYS A 1 96 ? 7.928 6.237 -24.823 1.00 45.47 96 CYS A CA 1
ATOM 730 C C . CYS A 1 96 ? 8.605 7.277 -25.722 1.00 45.47 96 CYS A C 1
ATOM 732 O O . CYS A 1 96 ? 9.107 8.291 -25.244 1.00 45.47 96 CYS A O 1
ATOM 734 N N . ARG A 1 97 ? 8.616 7.039 -27.037 1.00 54.59 97 ARG A N 1
ATOM 735 C CA . ARG A 1 97 ? 9.121 7.995 -28.032 1.00 54.59 97 ARG A CA 1
ATOM 736 C C . ARG A 1 97 ? 7.987 8.964 -28.401 1.00 54.59 97 ARG A C 1
ATOM 738 O O . ARG A 1 97 ? 7.007 8.563 -29.023 1.00 54.59 97 ARG A O 1
ATOM 745 N N . ALA A 1 98 ? 8.078 10.220 -27.966 1.00 47.59 98 ALA A N 1
ATOM 746 C CA . ALA A 1 98 ? 7.045 11.228 -28.214 1.00 47.59 98 ALA A CA 1
ATOM 747 C C . ALA A 1 98 ? 6.993 11.602 -29.708 1.00 47.59 98 ALA A C 1
ATOM 749 O O . ALA A 1 98 ? 7.955 12.152 -30.239 1.00 47.59 98 ALA A O 1
ATOM 750 N N . THR A 1 99 ? 5.872 11.333 -30.384 1.00 46.28 99 THR A N 1
ATOM 751 C CA . THR A 1 99 ? 5.631 11.787 -31.766 1.00 46.28 99 THR A CA 1
ATOM 752 C C . THR A 1 99 ? 4.390 12.676 -31.784 1.00 46.28 99 THR A C 1
ATOM 754 O O . THR A 1 99 ? 3.397 12.379 -31.123 1.00 46.28 99 THR A O 1
ATOM 757 N N . ARG A 1 100 ? 4.472 13.814 -32.482 1.00 49.16 100 ARG A N 1
ATOM 758 C CA . ARG A 1 100 ? 3.411 14.828 -32.568 1.00 49.16 100 ARG A CA 1
ATOM 759 C C . ARG A 1 100 ? 2.128 14.215 -33.159 1.00 49.16 100 ARG A C 1
ATOM 761 O O . ARG A 1 100 ? 2.194 13.548 -34.184 1.00 49.16 100 ARG A O 1
ATOM 768 N N . ARG A 1 101 ? 0.987 14.541 -32.530 1.00 44.06 101 ARG A N 1
ATOM 769 C CA . ARG A 1 101 ? -0.407 14.143 -32.837 1.00 44.06 101 ARG A CA 1
ATOM 770 C C . ARG A 1 101 ? -0.810 12.751 -32.314 1.00 44.06 101 ARG A C 1
ATOM 772 O O . ARG A 1 101 ? -0.839 11.768 -33.042 1.00 44.06 101 ARG A O 1
ATOM 779 N N . PHE A 1 102 ? -1.184 12.690 -31.034 1.00 45.31 102 PHE A N 1
ATOM 780 C CA . PHE A 1 102 ? -1.790 11.505 -30.422 1.00 45.31 102 PHE A CA 1
ATOM 781 C C . PHE A 1 102 ? -3.315 11.532 -30.595 1.00 45.31 102 PHE A C 1
ATOM 783 O O . PHE A 1 102 ? -4.011 12.201 -29.838 1.00 45.31 102 PHE A O 1
ATOM 790 N N . MET A 1 103 ? -3.852 10.752 -31.534 1.00 48.22 103 MET A N 1
ATOM 791 C CA . MET A 1 103 ? -5.093 10.027 -31.242 1.00 48.22 103 MET A CA 1
ATOM 792 C C . MET A 1 103 ? -4.652 8.729 -30.568 1.00 48.22 103 MET A C 1
ATOM 794 O O . MET A 1 103 ? -4.278 7.766 -31.230 1.00 48.22 103 MET A O 1
ATOM 798 N N . GLY A 1 104 ? -4.525 8.775 -29.241 1.00 52.16 104 GLY A N 1
ATOM 799 C CA . GLY A 1 104 ? -3.982 7.668 -28.462 1.00 52.16 104 GLY A CA 1
ATOM 800 C C . GLY A 1 104 ? -4.900 6.450 -28.508 1.00 52.16 104 GLY A C 1
ATOM 801 O O . GLY A 1 104 ? -6.103 6.563 -28.283 1.00 52.16 104 GLY A O 1
ATOM 802 N N . ALA A 1 105 ? -4.319 5.278 -28.761 1.00 66.56 105 ALA A N 1
ATOM 803 C CA . ALA A 1 105 ? -4.945 4.011 -28.412 1.00 66.56 105 ALA A CA 1
ATOM 804 C C . ALA A 1 105 ? -5.263 4.019 -26.908 1.00 66.56 105 ALA A C 1
ATOM 806 O O . ALA A 1 105 ? -4.398 4.354 -26.097 1.00 66.56 105 ALA A O 1
ATOM 807 N N . PHE A 1 106 ? -6.494 3.676 -26.534 1.00 66.00 106 PHE A N 1
ATOM 808 C CA . PHE A 1 106 ? -6.933 3.676 -25.141 1.00 66.00 106 PHE A CA 1
ATOM 809 C C . PHE A 1 106 ? -7.420 2.293 -24.719 1.00 66.00 106 PHE A C 1
ATOM 811 O O . PHE A 1 106 ? -7.812 1.456 -25.530 1.00 66.00 106 PHE A O 1
ATOM 818 N N 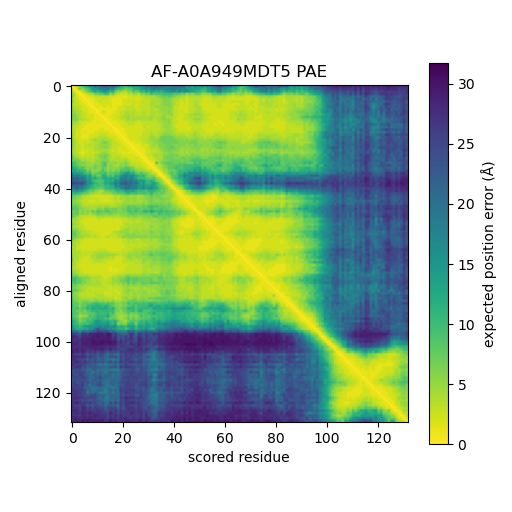. THR A 1 107 ? -7.403 2.065 -23.414 1.00 67.94 107 THR A N 1
ATOM 819 C CA . THR A 1 107 ? -8.128 0.983 -22.764 1.00 67.94 107 THR A CA 1
ATOM 820 C C . THR A 1 107 ? -8.934 1.601 -21.636 1.00 67.94 107 THR A C 1
ATOM 822 O O . THR A 1 107 ? -8.409 2.382 -20.847 1.00 67.94 107 THR A O 1
ATOM 825 N N . ARG A 1 108 ? -10.217 1.268 -21.581 1.00 77.50 108 ARG A N 1
ATOM 826 C CA . ARG A 1 108 ? -11.162 1.716 -20.566 1.00 77.50 108 ARG A CA 1
ATOM 827 C C . ARG A 1 108 ? -11.776 0.488 -19.918 1.00 77.50 108 ARG A C 1
ATOM 829 O O . ARG A 1 108 ? -12.321 -0.360 -20.612 1.00 77.50 108 ARG A O 1
ATOM 836 N N . ILE A 1 109 ? -11.713 0.394 -18.599 1.00 86.56 109 ILE A N 1
ATOM 837 C CA . ILE A 1 109 ? -12.463 -0.604 -17.834 1.00 86.56 109 ILE A CA 1
ATOM 838 C C . ILE A 1 109 ? -13.554 0.179 -17.106 1.00 86.56 109 ILE A C 1
ATOM 840 O O . ILE A 1 109 ? -13.220 1.003 -16.254 1.00 86.56 109 ILE A O 1
ATOM 844 N N . PRO A 1 110 ? -14.834 0.036 -17.488 1.00 83.81 110 PRO A N 1
ATOM 845 C CA . PRO A 1 110 ? -15.918 0.714 -16.798 1.00 83.81 110 PRO A CA 1
ATOM 846 C C . PRO A 1 110 ? -16.005 0.207 -15.361 1.00 83.81 110 PRO A C 1
ATOM 848 O O . PRO A 1 110 ? -16.049 -1.000 -15.138 1.00 83.81 110 PRO A O 1
ATOM 851 N N . ILE A 1 111 ? -16.042 1.128 -14.405 1.00 88.38 111 ILE A N 1
ATOM 852 C CA . ILE A 1 111 ? -16.261 0.818 -12.996 1.00 88.38 111 ILE A CA 1
ATOM 853 C C . ILE A 1 111 ? -17.515 1.573 -12.574 1.00 88.38 111 ILE A C 1
ATOM 855 O O . ILE A 1 111 ? -17.618 2.778 -12.813 1.00 88.38 111 ILE A O 1
ATOM 859 N N . GLN A 1 112 ? -18.471 0.858 -11.990 1.00 87.50 112 GLN A N 1
ATOM 860 C CA . GLN A 1 112 ? -19.683 1.438 -11.423 1.00 87.50 112 GLN A CA 1
ATOM 861 C C . 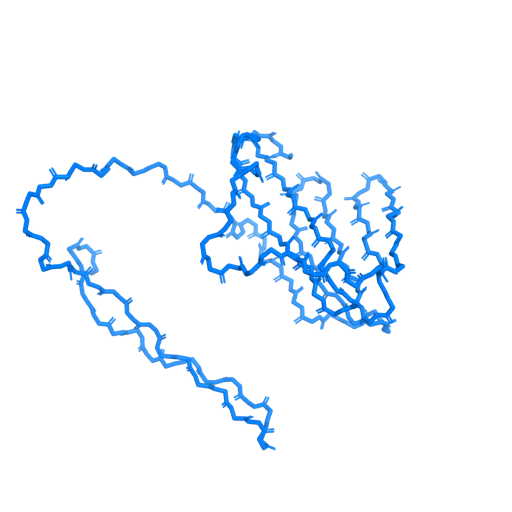GLN A 1 112 ? -19.846 0.962 -9.988 1.00 87.50 112 GLN A C 1
ATOM 863 O O . GLN A 1 112 ? -19.702 -0.224 -9.706 1.00 87.50 112 GLN A O 1
ATOM 868 N N . TRP A 1 113 ? -20.142 1.899 -9.096 1.00 83.69 113 TRP A N 1
ATOM 869 C CA . TRP A 1 113 ? -20.451 1.631 -7.701 1.00 83.69 113 TRP A CA 1
ATOM 870 C C . TRP A 1 113 ? -21.912 1.985 -7.447 1.00 83.69 113 TRP A C 1
ATOM 872 O O . TRP A 1 113 ? -22.338 3.096 -7.772 1.00 83.69 113 TRP A O 1
ATOM 882 N N . ASP A 1 114 ? -22.660 1.047 -6.879 1.00 86.56 114 ASP A N 1
ATOM 883 C CA . ASP A 1 114 ? -24.015 1.279 -6.396 1.00 86.56 114 ASP A CA 1
ATOM 884 C C . ASP A 1 114 ? -24.014 1.364 -4.864 1.00 86.56 114 ASP A C 1
ATOM 886 O O . ASP A 1 114 ? -23.749 0.381 -4.172 1.00 86.56 114 ASP A O 1
ATOM 890 N N . ASN A 1 115 ? -24.333 2.550 -4.336 1.00 70.69 115 ASN A N 1
ATOM 891 C CA . ASN A 1 115 ? -24.414 2.803 -2.897 1.00 70.69 115 ASN A CA 1
ATOM 892 C C . ASN A 1 115 ? -25.553 2.034 -2.215 1.00 70.69 115 ASN A C 1
ATOM 894 O O . ASN A 1 115 ? -25.427 1.712 -1.038 1.00 70.69 115 ASN A O 1
ATOM 898 N N . ALA A 1 116 ? -26.664 1.773 -2.913 1.00 73.88 116 ALA A N 1
ATOM 899 C CA . ALA A 1 116 ? -27.837 1.144 -2.311 1.00 73.88 116 ALA A CA 1
ATOM 900 C C . ALA A 1 116 ? -27.619 -0.357 -2.091 1.00 73.88 116 ALA A C 1
ATOM 902 O O . ALA A 1 116 ? -28.013 -0.896 -1.059 1.00 73.88 116 ALA A O 1
ATOM 903 N N . SER A 1 117 ? -26.960 -1.021 -3.043 1.00 85.69 117 SER A N 1
ATOM 904 C CA . SER A 1 117 ? -26.630 -2.449 -2.962 1.00 85.69 117 SER A CA 1
ATOM 905 C C . SER A 1 117 ? -25.211 -2.739 -2.463 1.00 85.69 117 SER A C 1
ATOM 907 O O . SER A 1 117 ? -24.856 -3.904 -2.300 1.00 85.69 117 SER A O 1
ATOM 909 N N . GLY A 1 118 ? -24.378 -1.714 -2.248 1.00 85.31 118 GLY A N 1
ATOM 910 C CA . GLY A 1 118 ? -22.979 -1.875 -1.838 1.00 85.31 118 GLY A CA 1
ATOM 911 C C . GLY A 1 118 ? -22.137 -2.664 -2.847 1.00 85.31 118 GLY A C 1
ATOM 912 O O . GLY A 1 118 ? -21.193 -3.350 -2.459 1.00 85.31 118 GLY A O 1
ATOM 913 N N . THR A 1 119 ? -22.506 -2.623 -4.130 1.00 78.31 119 THR A N 1
ATOM 914 C CA . THR A 1 119 ? -21.930 -3.494 -5.160 1.00 78.31 119 THR A CA 1
ATOM 915 C C . THR A 1 119 ? -21.030 -2.713 -6.115 1.00 78.31 119 THR A C 1
ATOM 917 O O . THR A 1 119 ? -21.439 -1.724 -6.729 1.00 78.31 119 THR A O 1
ATOM 920 N N . LEU A 1 120 ? -19.800 -3.208 -6.292 1.00 82.94 120 LEU A N 1
ATOM 921 C CA . LEU A 1 120 ? -18.860 -2.747 -7.313 1.00 82.94 120 LEU A CA 1
ATOM 922 C C . LEU A 1 120 ? -18.985 -3.612 -8.570 1.00 82.94 120 LEU A C 1
ATOM 924 O O . LEU A 1 120 ? -18.692 -4.804 -8.543 1.00 82.94 120 LEU A O 1
ATOM 928 N N . THR A 1 121 ? -19.350 -3.000 -9.693 1.00 86.12 121 THR A N 1
ATOM 929 C CA . THR A 1 121 ? -19.379 -3.662 -11.000 1.00 86.12 121 THR A CA 1
ATOM 930 C C . THR A 1 121 ? -18.169 -3.252 -11.829 1.00 86.12 121 THR A C 1
ATOM 932 O O . THR A 1 121 ? -17.968 -2.070 -12.120 1.00 86.12 121 THR A O 1
ATOM 935 N N . ILE A 1 122 ? -17.384 -4.246 -12.250 1.00 88.44 122 ILE A N 1
ATOM 936 C CA . ILE A 1 122 ? -16.261 -4.074 -13.176 1.00 88.44 122 ILE A CA 1
ATOM 937 C C . ILE A 1 122 ? -16.702 -4.583 -14.551 1.00 88.44 122 ILE A C 1
ATOM 939 O O . ILE A 1 122 ? -16.874 -5.780 -14.772 1.00 88.44 122 ILE A O 1
ATOM 943 N N . GLY A 1 123 ? -16.932 -3.652 -15.475 1.00 85.31 123 GLY A N 1
ATOM 944 C CA . GLY A 1 123 ? -17.381 -3.942 -16.831 1.00 85.31 123 GLY A CA 1
ATOM 945 C C . GLY A 1 123 ? -16.274 -4.500 -17.725 1.00 85.31 123 GLY A C 1
ATOM 946 O O . GLY A 1 123 ? -15.082 -4.426 -17.421 1.00 85.31 123 GLY A O 1
ATOM 947 N N . ARG A 1 124 ? -16.665 -5.027 -18.892 1.00 85.25 124 ARG A N 1
ATOM 948 C CA . ARG A 1 124 ? -15.705 -5.510 -19.895 1.00 85.25 124 ARG A CA 1
ATOM 949 C C . ARG A 1 124 ? -14.758 -4.389 -20.317 1.00 85.25 124 ARG A C 1
ATOM 951 O O . ARG A 1 124 ? -15.185 -3.263 -20.570 1.00 85.25 124 ARG A O 1
ATOM 958 N N . ARG A 1 125 ? -13.478 -4.732 -20.451 1.00 80.19 125 ARG A N 1
ATOM 959 C CA . ARG A 1 125 ? -12.453 -3.851 -21.015 1.00 80.19 125 ARG A CA 1
ATOM 960 C C . ARG A 1 125 ? -12.858 -3.407 -22.428 1.00 80.19 125 ARG A C 1
ATOM 962 O O . ARG A 1 125 ? -13.175 -4.240 -23.270 1.00 80.19 125 ARG A O 1
ATOM 969 N N . GLN A 1 126 ? -12.819 -2.104 -22.677 1.00 83.06 126 GLN A N 1
ATOM 970 C CA . GLN A 1 126 ? -13.112 -1.444 -23.949 1.00 83.06 126 GLN A CA 1
ATOM 971 C C . GLN A 1 126 ? -11.853 -0.756 -24.485 1.00 83.06 126 GLN A C 1
ATOM 973 O O . GLN A 1 126 ? -11.007 -0.319 -23.708 1.00 83.06 126 GLN A O 1
ATOM 978 N N . GLY A 1 127 ? -11.755 -0.608 -25.804 1.00 78.06 127 GLY A N 1
ATOM 979 C CA . GLY A 1 127 ? -10.601 -0.008 -26.479 1.00 78.06 127 GLY A CA 1
ATOM 980 C C . GLY A 1 127 ? -9.610 -1.047 -27.017 1.00 78.06 127 GLY A C 1
ATOM 981 O O . GLY A 1 127 ? -9.795 -2.249 -26.840 1.00 78.06 127 GLY A O 1
ATOM 982 N N . SER A 1 128 ? -8.577 -0.583 -27.719 1.00 65.56 128 SER A N 1
ATOM 983 C CA . SER A 1 128 ? -7.656 -1.433 -28.486 1.00 65.56 128 SER A CA 1
ATOM 984 C C . SER A 1 128 ? -6.268 -0.802 -28.606 1.00 65.56 128 SER A C 1
ATOM 986 O O . SER A 1 128 ? -6.165 0.396 -28.872 1.00 65.56 128 SER A O 1
ATOM 988 N N . PHE A 1 129 ? -5.211 -1.611 -28.489 1.00 65.44 129 PHE A N 1
ATOM 989 C CA . PHE A 1 129 ? -3.822 -1.256 -28.801 1.00 65.44 129 PHE A CA 1
ATOM 990 C C . PHE A 1 129 ? -3.135 -2.426 -29.524 1.00 65.44 129 PHE A C 1
ATOM 992 O O . PHE A 1 129 ? -3.569 -3.571 -29.408 1.00 65.44 129 PHE A O 1
ATOM 999 N N . LYS A 1 130 ? -2.067 -2.149 -30.285 1.00 53.06 130 LYS A N 1
ATOM 1000 C CA . LYS A 1 130 ? -1.346 -3.172 -31.062 1.00 53.06 130 LYS A CA 1
ATOM 1001 C C . LYS A 1 130 ? -0.681 -4.195 -30.128 1.00 53.06 130 LYS A C 1
ATOM 1003 O O . LYS A 1 130 ? 0.227 -3.823 -29.388 1.00 53.06 130 LYS A O 1
ATOM 1008 N N . GLY A 1 131 ? -1.107 -5.458 -30.200 1.00 61.47 131 GLY A N 1
ATOM 1009 C CA . GLY A 1 131 ? -0.624 -6.555 -29.348 1.00 61.47 131 GLY A CA 1
ATOM 1010 C C . GLY A 1 131 ? -1.631 -7.053 -28.303 1.00 61.47 131 GLY A C 1
ATOM 1011 O O . GLY A 1 131 ? -1.254 -7.870 -27.467 1.00 61.47 131 GLY A O 1
ATOM 1012 N N . MET A 1 132 ? -2.874 -6.555 -28.336 1.00 58.94 132 MET A N 1
ATOM 1013 C CA . MET A 1 132 ? -4.036 -7.320 -27.866 1.00 58.94 132 MET A CA 1
ATOM 1014 C C . MET A 1 132 ? -4.419 -8.407 -28.863 1.00 58.94 132 MET A C 1
ATOM 1016 O O . MET A 1 132 ? -4.198 -8.177 -30.075 1.00 58.94 132 MET A O 1
#

Solvent-accessible surface area (backbone atoms only — not comparable to full-atom values): 8510 Å² total; per-residue (Å²): 69,87,80,35,46,74,47,79,43,84,56,40,47,84,39,72,50,76,48,75,42,72,51,75,75,63,73,77,56,82,62,91,87,52,76,83,78,74,74,54,86,54,75,64,48,79,50,72,64,98,55,37,37,38,39,39,35,80,47,26,31,40,38,30,32,55,82,74,51,48,49,34,33,23,39,67,86,67,48,82,75,47,70,59,56,88,85,69,78,81,88,75,94,76,89,82,81,90,67,93,83,76,87,71,71,48,77,45,66,50,73,48,77,41,84,91,76,73,42,78,46,78,47,76,77,39,75,58,59,97,87,115

Sequence (132 aa):
VGNQYVYAEVCAPDVIRVACATNPAFFARKSLAAQPLRLAQTDWKLETNSDEAILTTPKLQARVALATGAVSFFDSRGHPVLEEAPHGRTLTPRLCRATRRFMGAFTRIPIQWDNASGTLTIGRRQGSFKGM

Secondary structure (DSSP, 8-state):
-TT-EEEEEEEETTEEEEEEESSGGGGGSPPSSSPP--------EEEE-SSEEEEE-SSEEEEEETTT--EEEEETTS-EEEEPPTT------------S------EE--EEEETTTTEEEEPPPEE--TT-

pLDDT: mean 79.49, std 13.5, range [44.06, 94.31]